Protein AF-A0A7W1BAA2-F1 (afdb_monomer)

pLDDT: mean 76.7, std 21.3, range [28.06, 97.31]

Foldseek 3Di:
DDDDDAAEWEDPDQPVVQVCCCVVPNWDWDDDFDADPVGFGCWTWTDDPNHIYIYGNNDNPDDQLVRVLVVDVVSVVVVVDQPPDRTDDDQPPPVWDAPPVGDTDGDDDRDD

Mean predicted aligned error: 8.98 Å

Radius of gyration: 16.95 Å; Cα contacts (8 Å, |Δi|>4): 136; chains: 1; bounding box: 46×32×40 Å

Structure (mmCIF, N/CA/C/O backbone):
data_AF-A0A7W1BAA2-F1
#
_entry.id   AF-A0A7W1BAA2-F1
#
loop_
_atom_site.group_PDB
_atom_site.id
_atom_site.type_symbol
_atom_site.label_atom_id
_atom_site.label_alt_id
_atom_site.label_comp_id
_atom_site.label_asym_id
_atom_site.label_entity_id
_atom_site.label_seq_id
_atom_site.pdbx_PDB_ins_code
_atom_site.Cartn_x
_atom_site.Cartn_y
_atom_site.Cartn_z
_atom_site.occupancy
_atom_site.B_iso_or_equiv
_atom_site.auth_seq_id
_atom_site.auth_comp_id
_atom_site.auth_asym_id
_atom_site.auth_atom_id
_atom_site.pdbx_PDB_model_num
ATOM 1 N N . MET A 1 1 ? -11.376 -19.088 19.803 1.00 48.38 1 MET A N 1
ATOM 2 C CA . MET A 1 1 ? -11.205 -18.075 18.744 1.00 48.38 1 MET A CA 1
ATOM 3 C C . MET A 1 1 ? -10.858 -18.824 17.483 1.00 48.38 1 MET A C 1
ATOM 5 O O . MET A 1 1 ? -10.013 -19.705 17.539 1.00 48.38 1 MET A O 1
ATOM 9 N N . GLU A 1 2 ? -11.580 -18.562 16.407 1.00 71.69 2 GLU A N 1
ATOM 10 C CA . GLU A 1 2 ? -11.303 -19.170 15.109 1.00 71.69 2 GLU A CA 1
ATOM 11 C C . GLU A 1 2 ? -10.049 -18.511 14.519 1.00 71.69 2 GLU A C 1
ATOM 13 O O . 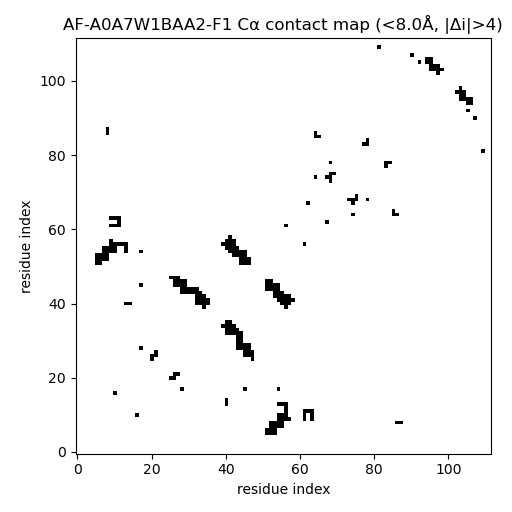GLU A 1 2 ? -9.898 -17.290 14.608 1.00 71.69 2 GLU A O 1
ATOM 18 N N . ASN A 1 3 ? -9.123 -19.304 13.980 1.00 61.62 3 ASN A N 1
ATOM 19 C CA . ASN A 1 3 ? -7.912 -18.764 13.366 1.00 61.62 3 ASN A CA 1
ATOM 20 C C . ASN A 1 3 ? -8.295 -18.033 12.073 1.00 61.62 3 ASN A C 1
ATOM 22 O O . ASN A 1 3 ? -8.891 -18.635 11.182 1.00 61.62 3 ASN A O 1
ATOM 26 N N . ARG A 1 4 ? -7.941 -16.749 11.963 1.00 75.19 4 ARG A N 1
ATOM 27 C CA . ARG A 1 4 ? -8.151 -15.933 10.759 1.00 75.19 4 ARG A CA 1
ATOM 28 C C . ARG A 1 4 ? -6.810 -15.475 10.203 1.00 75.19 4 ARG A C 1
ATOM 30 O O . ARG A 1 4 ? -5.938 -15.060 10.961 1.00 75.19 4 ARG A O 1
ATOM 37 N N . ILE A 1 5 ? -6.670 -15.530 8.883 1.00 75.19 5 ILE A N 1
ATOM 38 C CA . ILE A 1 5 ? -5.560 -14.908 8.159 1.00 75.19 5 ILE A CA 1
ATOM 39 C C . ILE A 1 5 ? -6.043 -13.523 7.740 1.00 75.19 5 ILE A C 1
ATOM 41 O O . ILE A 1 5 ? -7.055 -13.412 7.053 1.00 75.19 5 ILE A O 1
ATOM 45 N N . VAL A 1 6 ? -5.339 -12.480 8.172 1.00 83.81 6 VAL A N 1
ATOM 46 C CA . VAL A 1 6 ? -5.647 -11.091 7.817 1.00 83.81 6 VAL A CA 1
ATOM 47 C C . VAL A 1 6 ? -4.440 -10.525 7.075 1.00 83.81 6 VAL A C 1
ATOM 49 O O . VAL A 1 6 ? -3.368 -10.426 7.676 1.00 83.81 6 VAL A O 1
ATOM 52 N N . PRO A 1 7 ? -4.558 -10.198 5.777 1.00 84.12 7 PRO A N 1
ATOM 53 C CA . PRO A 1 7 ? -3.449 -9.614 5.042 1.00 84.12 7 PRO A CA 1
ATOM 54 C C . PRO A 1 7 ? -3.191 -8.187 5.534 1.00 84.12 7 PRO A C 1
ATOM 56 O O . PRO A 1 7 ? -4.124 -7.409 5.739 1.00 84.12 7 PRO A O 1
ATOM 59 N N . MET A 1 8 ? -1.912 -7.845 5.676 1.00 83.69 8 MET A N 1
ATOM 60 C CA . MET A 1 8 ? -1.448 -6.482 5.914 1.00 83.69 8 MET A CA 1
ATOM 61 C C . MET A 1 8 ? -0.684 -6.004 4.684 1.00 83.69 8 MET A C 1
ATOM 63 O O . MET A 1 8 ? 0.329 -6.594 4.311 1.00 83.69 8 MET A O 1
ATOM 67 N N . ILE A 1 9 ? -1.193 -4.958 4.040 1.00 86.44 9 ILE A N 1
ATOM 68 C CA . ILE A 1 9 ? -0.692 -4.452 2.764 1.00 86.44 9 ILE A CA 1
ATOM 69 C C . ILE A 1 9 ? -0.020 -3.103 2.994 1.00 86.44 9 ILE A C 1
ATOM 71 O O . ILE A 1 9 ? -0.605 -2.182 3.569 1.00 86.44 9 ILE A O 1
ATOM 75 N N . ALA A 1 10 ? 1.218 -2.984 2.523 1.00 86.69 10 ALA A N 1
ATOM 76 C CA . ALA A 1 10 ? 1.963 -1.744 2.603 1.00 86.69 10 ALA A CA 1
ATOM 77 C C . ALA A 1 10 ? 1.699 -0.853 1.376 1.00 86.69 10 ALA A C 1
ATOM 79 O O . ALA A 1 10 ? 1.857 -1.287 0.233 1.00 86.69 10 ALA A O 1
ATOM 80 N N . TYR A 1 11 ? 1.354 0.409 1.616 1.00 88.06 11 TYR A N 1
ATOM 81 C CA . TYR A 1 11 ? 1.168 1.446 0.602 1.00 88.06 11 TYR A CA 1
ATOM 82 C C . TYR A 1 11 ? 2.145 2.602 0.836 1.00 88.06 11 TYR A C 1
ATOM 84 O O . TYR A 1 11 ? 2.502 2.909 1.973 1.00 88.06 11 TYR A O 1
ATOM 92 N N . GLU A 1 12 ? 2.583 3.251 -0.246 1.00 88.75 12 GLU A N 1
ATOM 93 C CA . GLU A 1 12 ? 3.255 4.558 -0.152 1.00 88.75 12 GLU A CA 1
ATOM 94 C C . GLU A 1 12 ? 2.253 5.637 0.289 1.00 88.75 12 GLU A C 1
ATOM 96 O O . GLU A 1 12 ? 2.564 6.440 1.161 1.00 88.75 12 GLU A O 1
ATOM 101 N N . ASP A 1 13 ? 1.028 5.584 -0.247 1.00 91.00 13 ASP A N 1
ATOM 102 C CA . ASP A 1 13 ? -0.111 6.409 0.168 1.00 91.00 13 ASP A CA 1
ATOM 103 C C . ASP A 1 13 ? -1.241 5.530 0.745 1.00 91.00 13 ASP A C 1
ATOM 105 O O . ASP A 1 13 ? -2.166 5.130 0.030 1.00 91.00 13 ASP A O 1
ATOM 109 N N . PRO A 1 14 ? -1.174 5.176 2.040 1.00 91.06 14 PRO A N 1
ATOM 110 C CA . PRO A 1 14 ? -2.231 4.410 2.686 1.00 91.06 14 PRO A CA 1
ATOM 111 C C . PRO A 1 14 ? -3.547 5.193 2.771 1.00 91.06 14 PRO A C 1
ATOM 113 O O . PRO A 1 14 ? -4.599 4.568 2.778 1.00 91.06 14 PRO A O 1
ATOM 116 N N . ALA A 1 15 ? -3.531 6.530 2.811 1.00 93.44 15 ALA A N 1
ATOM 117 C CA . ALA A 1 15 ? -4.759 7.318 2.904 1.00 93.44 15 ALA A CA 1
ATOM 118 C C . ALA A 1 15 ? -5.578 7.224 1.609 1.00 93.44 15 ALA A C 1
ATOM 120 O O . ALA A 1 15 ? -6.767 6.906 1.668 1.00 93.44 15 ALA A O 1
ATOM 121 N N . GLY A 1 16 ? -4.929 7.410 0.456 1.00 89.62 16 GLY A N 1
ATOM 122 C CA . GLY A 1 16 ? -5.557 7.225 -0.850 1.00 89.62 16 GLY A CA 1
ATOM 123 C C . GLY A 1 16 ? -6.027 5.785 -1.078 1.00 89.62 16 GLY A C 1
ATOM 124 O O . GLY A 1 16 ? -7.106 5.564 -1.625 1.00 89.62 16 GLY A O 1
ATOM 125 N N . ALA A 1 17 ? -5.276 4.790 -0.592 1.00 88.06 17 ALA A N 1
ATOM 126 C CA . ALA A 1 17 ? -5.683 3.387 -0.678 1.00 88.06 17 ALA A CA 1
ATOM 127 C C . ALA A 1 17 ? -6.954 3.082 0.138 1.00 88.06 17 ALA A C 1
ATOM 129 O O . ALA A 1 17 ? -7.833 2.372 -0.351 1.00 88.06 17 ALA A O 1
ATOM 130 N N . LEU A 1 18 ? -7.081 3.632 1.353 1.00 89.38 18 LEU A N 1
ATOM 131 C CA . LEU A 1 18 ? -8.293 3.501 2.174 1.00 89.38 18 LEU A CA 1
ATOM 132 C C . LEU A 1 18 ? -9.513 4.111 1.467 1.00 89.38 18 LEU A C 1
ATOM 134 O O . LEU A 1 18 ? -10.560 3.468 1.388 1.00 89.38 18 LEU A O 1
ATOM 138 N N . GLU A 1 19 ? -9.370 5.323 0.923 1.00 91.88 19 GLU A N 1
ATOM 139 C CA . GLU A 1 19 ? -10.444 6.016 0.201 1.00 91.88 19 GLU A CA 1
ATOM 140 C C . GLU A 1 19 ? -10.877 5.237 -1.047 1.00 91.88 19 GLU A C 1
ATOM 142 O O . GLU A 1 19 ? -12.067 5.002 -1.261 1.00 91.88 19 GLU A O 1
ATOM 147 N N . TRP A 1 20 ? -9.915 4.764 -1.840 1.00 88.00 20 TRP A N 1
ATOM 148 C CA . TRP A 1 20 ? -10.199 3.966 -3.027 1.00 88.00 20 TRP A CA 1
ATOM 149 C C . TRP A 1 20 ? -10.898 2.646 -2.687 1.00 88.00 20 TRP A C 1
ATOM 151 O O . TRP A 1 20 ? -11.904 2.327 -3.316 1.00 88.00 20 TRP A O 1
ATOM 161 N N . LEU A 1 21 ? -10.435 1.904 -1.672 1.00 82.31 21 LEU A N 1
ATOM 162 C CA . LEU A 1 21 ? -11.085 0.658 -1.241 1.00 82.31 21 LEU A CA 1
ATOM 163 C C . LEU A 1 21 ? -12.534 0.892 -0.792 1.00 82.31 21 LEU A C 1
ATOM 165 O O . LEU A 1 21 ? -13.410 0.068 -1.070 1.00 82.31 21 LEU A O 1
ATOM 169 N N . ALA A 1 22 ? -12.797 2.016 -0.121 1.00 86.62 22 ALA A N 1
ATOM 170 C CA . ALA A 1 22 ? -14.147 2.400 0.269 1.00 86.62 22 ALA A CA 1
ATOM 171 C C . ALA A 1 22 ? -15.028 2.728 -0.946 1.00 86.62 22 ALA A C 1
ATOM 173 O O . ALA A 1 22 ? -16.153 2.238 -1.029 1.00 86.62 22 ALA A O 1
ATOM 174 N N . MET A 1 23 ? -14.526 3.514 -1.902 1.00 81.25 23 MET A N 1
ATOM 175 C CA . MET A 1 23 ? -15.299 3.925 -3.081 1.00 81.25 23 MET A CA 1
ATOM 176 C C . MET A 1 23 ? -15.518 2.794 -4.090 1.00 81.25 23 MET A C 1
ATOM 178 O O . MET A 1 23 ? -16.615 2.665 -4.624 1.00 81.25 23 MET A O 1
ATOM 182 N N . ALA A 1 24 ? -14.488 1.994 -4.367 1.00 81.06 24 ALA A N 1
ATOM 183 C CA . ALA A 1 24 ? -14.519 0.979 -5.416 1.00 81.06 24 ALA A CA 1
ATOM 184 C C . ALA A 1 24 ? -15.235 -0.306 -4.978 1.00 81.06 24 ALA A C 1
ATOM 186 O O . ALA A 1 24 ? -15.943 -0.908 -5.777 1.00 81.06 24 ALA A O 1
ATOM 187 N N . PHE A 1 25 ? -15.071 -0.716 -3.715 1.00 79.50 25 PHE A N 1
ATOM 188 C CA . PHE A 1 25 ? -15.570 -2.011 -3.229 1.00 79.50 25 PHE A CA 1
ATOM 189 C C . PHE A 1 25 ? -16.472 -1.904 -1.995 1.00 79.50 25 PHE A C 1
ATOM 191 O O . PHE A 1 25 ? -16.954 -2.918 -1.496 1.00 79.50 25 PHE A O 1
ATOM 198 N N . GLY A 1 26 ? -16.698 -0.699 -1.462 1.00 85.44 26 GLY A N 1
ATOM 199 C CA . GLY A 1 26 ? -17.565 -0.505 -0.301 1.00 85.44 26 GLY A CA 1
ATOM 200 C C . GLY A 1 26 ? -16.950 -0.936 1.033 1.00 85.44 26 GLY A C 1
ATOM 201 O O . GLY A 1 26 ? -17.696 -1.141 1.997 1.00 85.44 26 GLY A O 1
ATOM 202 N N . PHE A 1 27 ? -15.619 -1.076 1.119 1.00 88.38 27 PHE A N 1
ATOM 203 C CA . PHE A 1 27 ? -14.959 -1.293 2.408 1.00 88.38 27 PHE A CA 1
ATOM 204 C C . PHE A 1 27 ? -15.271 -0.147 3.373 1.00 88.38 27 PHE A C 1
ATOM 206 O O . PHE A 1 27 ? -15.425 1.012 2.984 1.00 88.38 27 PHE A O 1
ATOM 213 N N . ARG A 1 28 ? -15.310 -0.463 4.664 1.00 96.12 28 ARG A N 1
ATOM 214 C CA . ARG A 1 28 ? -15.471 0.531 5.727 1.00 96.12 28 ARG A CA 1
ATOM 215 C C . ARG A 1 28 ? -14.305 0.462 6.687 1.00 96.12 28 ARG A C 1
ATOM 217 O O . ARG A 1 28 ? -13.865 -0.629 7.036 1.00 96.12 28 ARG A O 1
ATOM 224 N N . GLU A 1 29 ? -13.842 1.616 7.145 1.00 96.56 29 GLU A N 1
ATOM 225 C CA . GLU A 1 29 ? -12.846 1.649 8.211 1.00 96.56 29 GLU A CA 1
ATOM 226 C C . GLU A 1 29 ? -13.375 0.983 9.474 1.00 96.56 29 GLU A C 1
ATOM 228 O O . GLU A 1 29 ? -14.520 1.186 9.891 1.00 96.56 29 GLU A O 1
ATOM 233 N N . ARG A 1 30 ? -12.502 0.191 10.090 1.00 94.88 30 ARG A N 1
ATOM 234 C CA . ARG A 1 30 ? -12.764 -0.529 11.324 1.00 94.88 30 ARG A CA 1
ATOM 235 C C . ARG A 1 30 ? -11.806 -0.031 12.398 1.00 94.88 30 ARG A C 1
ATOM 237 O O . ARG A 1 30 ? -10.598 -0.217 12.313 1.00 94.88 30 ARG A O 1
ATOM 244 N N . GLY A 1 31 ? -12.357 0.555 13.455 1.00 92.88 31 GLY A N 1
ATOM 245 C CA . GLY A 1 31 ? -11.554 1.075 14.561 1.00 92.88 31 GLY A CA 1
ATOM 246 C C . GLY A 1 31 ? -10.816 2.368 14.207 1.00 92.88 31 GLY A C 1
ATOM 247 O O . GLY A 1 31 ? -11.292 3.173 13.413 1.00 92.88 31 GLY A O 1
ATOM 248 N N . GLN A 1 32 ? -9.684 2.593 14.869 1.00 93.81 32 GLN A N 1
ATOM 249 C CA . GLN A 1 32 ? -8.892 3.813 14.743 1.00 93.81 32 GLN A CA 1
ATOM 250 C C . GLN A 1 32 ? -7.685 3.588 13.822 1.00 93.81 32 GLN A C 1
ATOM 252 O O . GLN A 1 32 ? -7.007 2.566 13.913 1.00 93.81 32 GLN A O 1
ATOM 257 N N . ARG A 1 33 ? -7.362 4.598 13.006 1.00 96.62 33 ARG A N 1
ATOM 258 C CA . ARG A 1 33 ? -6.059 4.702 12.338 1.00 96.62 33 ARG A CA 1
ATOM 259 C C . ARG A 1 33 ? -4.968 5.036 13.357 1.00 96.62 33 ARG A C 1
ATOM 261 O O . ARG A 1 33 ? -5.109 5.979 14.139 1.00 96.62 33 ARG A O 1
ATOM 268 N N . PHE A 1 34 ? -3.860 4.315 13.305 1.00 96.94 34 PHE A N 1
ATOM 269 C CA . PHE A 1 34 ? -2.649 4.658 14.039 1.00 96.94 34 PHE A CA 1
ATOM 270 C C . PHE A 1 34 ? -1.748 5.483 13.133 1.00 96.94 34 PH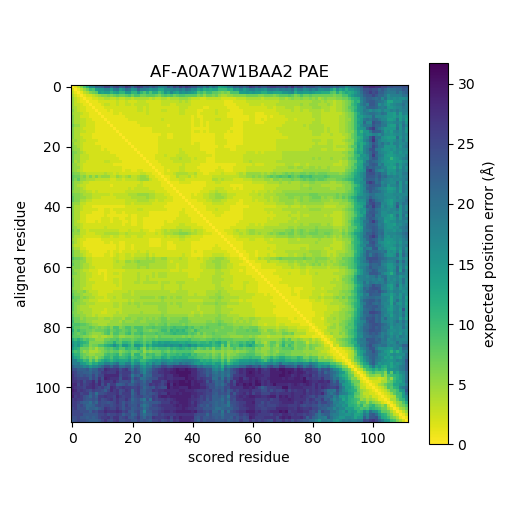E A C 1
ATOM 272 O O . PHE A 1 34 ? -1.442 5.080 12.008 1.00 96.94 34 PHE A O 1
ATOM 279 N N . THR A 1 35 ? -1.365 6.658 13.621 1.00 97.31 35 THR A N 1
ATOM 280 C CA . THR A 1 35 ? -0.590 7.636 12.863 1.00 97.31 35 THR A CA 1
ATOM 281 C C . THR A 1 35 ? 0.598 8.131 13.665 1.00 97.31 35 THR A C 1
ATOM 283 O O . THR A 1 35 ? 0.500 8.324 14.877 1.00 97.31 35 THR A O 1
ATOM 286 N N . GLU A 1 36 ? 1.693 8.396 12.970 1.00 95.44 36 GLU A N 1
ATOM 287 C CA . GLU A 1 36 ? 2.849 9.108 13.511 1.00 95.44 36 GLU A CA 1
ATOM 288 C C . GLU A 1 36 ? 2.613 10.632 13.528 1.00 95.44 36 GLU A C 1
ATOM 290 O O . GLU A 1 36 ? 1.691 11.123 12.866 1.00 95.44 36 GLU A O 1
ATOM 295 N N . PRO A 1 37 ? 3.444 11.417 14.246 1.00 96.12 37 PRO A N 1
ATOM 296 C CA . PRO A 1 37 ? 3.342 12.880 14.270 1.00 96.12 37 PRO A CA 1
ATOM 297 C C . PRO A 1 37 ? 3.462 13.558 12.897 1.00 96.12 37 PRO A C 1
ATOM 299 O O . PRO A 1 37 ? 2.987 14.679 12.729 1.00 96.12 37 PRO A O 1
ATOM 302 N N . ASP A 1 38 ? 4.094 12.897 11.925 1.00 92.44 38 ASP A N 1
ATOM 303 C CA . ASP A 1 38 ? 4.230 13.362 10.539 1.00 92.44 38 ASP A CA 1
ATOM 304 C C . ASP A 1 38 ? 2.991 13.064 9.667 1.00 92.44 38 ASP A C 1
ATOM 306 O O . ASP A 1 38 ? 2.960 13.427 8.493 1.00 92.44 38 ASP A O 1
ATOM 310 N N . GLY A 1 39 ? 1.959 12.429 10.235 1.00 92.88 39 GLY A N 1
ATOM 311 C CA . GLY A 1 39 ? 0.725 12.054 9.545 1.00 92.88 39 GLY A CA 1
ATOM 312 C C . GLY A 1 39 ? 0.777 10.695 8.840 1.00 92.88 39 GLY A C 1
ATOM 313 O O . GLY A 1 39 ? -0.238 10.262 8.290 1.00 92.88 39 GLY A O 1
ATOM 314 N N . ARG A 1 40 ? 1.911 9.984 8.873 1.00 94.44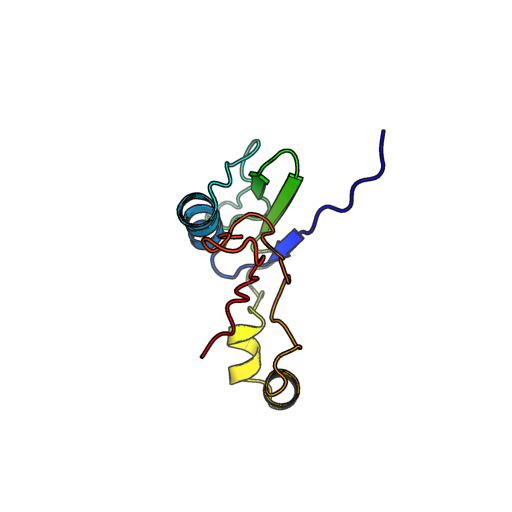 40 ARG A N 1
ATOM 315 C CA . ARG A 1 40 ? 2.045 8.647 8.285 1.00 94.44 40 ARG A CA 1
ATOM 316 C C . ARG A 1 40 ? 1.139 7.651 9.001 1.00 94.44 40 ARG A C 1
ATOM 318 O O . ARG A 1 40 ? 1.223 7.495 10.217 1.00 94.44 40 ARG A O 1
ATOM 325 N N . ILE A 1 41 ? 0.309 6.934 8.245 1.00 97.00 41 ILE A N 1
ATOM 326 C CA . ILE A 1 41 ? -0.550 5.867 8.776 1.00 97.00 41 ILE A CA 1
ATOM 327 C C . ILE A 1 41 ? 0.291 4.598 8.938 1.00 97.00 41 ILE A C 1
ATOM 329 O O . ILE A 1 41 ? 0.683 3.985 7.948 1.00 97.00 41 ILE A O 1
ATOM 333 N N . THR A 1 42 ? 0.562 4.186 10.174 1.00 95.75 42 THR A N 1
ATOM 334 C CA . THR A 1 42 ? 1.325 2.965 10.488 1.00 95.75 42 THR A CA 1
ATOM 335 C C . THR A 1 42 ? 0.444 1.731 10.611 1.00 95.75 42 THR A C 1
ATOM 337 O O . THR A 1 42 ? 0.945 0.617 10.471 1.00 95.75 42 THR A O 1
ATOM 340 N N . HIS A 1 43 ? -0.859 1.920 10.831 1.00 96.56 43 HIS A N 1
ATOM 341 C CA . HIS A 1 43 ? -1.861 0.857 10.817 1.00 96.56 43 HIS A CA 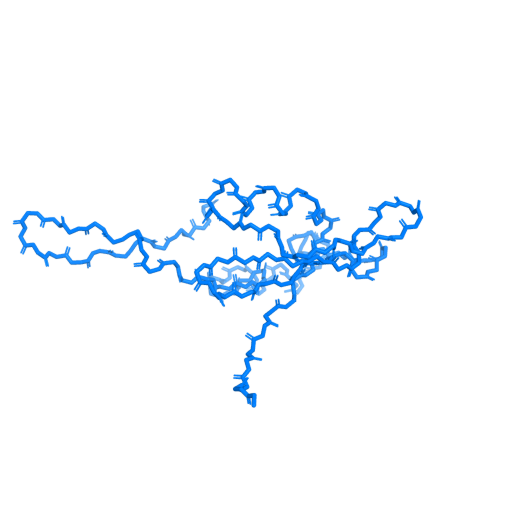1
ATOM 342 C C . HIS A 1 43 ? -3.259 1.436 10.605 1.00 96.56 43 HIS A C 1
ATOM 344 O O . HIS A 1 43 ? -3.660 2.384 11.279 1.00 96.56 43 HIS A O 1
ATOM 350 N N . ALA A 1 44 ? -4.021 0.838 9.704 1.00 96.62 44 ALA A N 1
ATOM 351 C CA . ALA A 1 44 ? -5.447 1.057 9.534 1.00 96.62 44 ALA A CA 1
ATOM 352 C C . ALA A 1 44 ? -6.107 -0.265 9.147 1.00 96.62 44 ALA A C 1
ATOM 354 O O . ALA A 1 44 ? -5.485 -1.107 8.501 1.00 96.62 44 ALA A O 1
ATOM 355 N N . GLU A 1 45 ? -7.366 -0.446 9.523 1.00 96.19 45 GLU A N 1
ATOM 356 C CA . GLU A 1 45 ? -8.128 -1.645 9.186 1.00 96.19 45 GLU A CA 1
ATOM 357 C C . GLU A 1 45 ? -9.349 -1.270 8.362 1.00 96.19 45 GLU A C 1
ATOM 359 O O . GLU A 1 45 ? -10.042 -0.296 8.660 1.00 96.19 45 GLU A O 1
ATOM 364 N N . MET A 1 46 ? -9.626 -2.081 7.349 1.00 92.94 46 MET A N 1
ATOM 365 C CA . MET A 1 46 ? -10.817 -1.984 6.519 1.00 92.94 46 MET A CA 1
ATOM 366 C C . MET A 1 46 ? -11.577 -3.302 6.588 1.00 92.94 46 MET A C 1
ATOM 368 O O . MET A 1 46 ? -10.974 -4.375 6.539 1.00 92.94 46 MET A O 1
ATOM 372 N N . GLU A 1 47 ? -12.900 -3.227 6.673 1.00 93.62 47 GLU A N 1
ATOM 373 C CA . GLU A 1 47 ? -13.797 -4.377 6.708 1.00 93.62 47 GLU A CA 1
ATOM 374 C C . GLU A 1 47 ? -14.745 -4.386 5.502 1.00 93.62 47 GLU A C 1
ATOM 376 O O . GLU A 1 47 ? -15.311 -3.355 5.132 1.00 93.62 47 GLU A O 1
ATOM 381 N N . LEU A 1 48 ? -14.951 -5.571 4.925 1.00 86.69 48 LEU A N 1
ATOM 382 C CA . LEU A 1 48 ? -15.979 -5.857 3.925 1.00 86.69 48 LEU A CA 1
ATOM 383 C C . LEU A 1 48 ? -16.549 -7.256 4.184 1.00 86.69 48 LEU A C 1
ATOM 385 O O . LEU A 1 48 ? -15.802 -8.231 4.261 1.00 86.69 48 LEU A O 1
ATOM 389 N N . GLY A 1 49 ? -17.870 -7.362 4.353 1.00 86.69 49 GLY A N 1
ATOM 390 C CA . GLY A 1 49 ? -18.551 -8.654 4.525 1.00 86.69 49 GLY A CA 1
ATOM 391 C C . GLY A 1 49 ? -18.020 -9.508 5.688 1.00 86.69 49 GLY A C 1
ATOM 392 O O . GLY A 1 49 ? -17.967 -10.729 5.575 1.00 86.69 49 GLY A O 1
ATOM 393 N N . GLY A 1 50 ? -17.567 -8.887 6.785 1.00 86.44 50 GLY A N 1
ATOM 394 C CA . GLY A 1 50 ? -16.978 -9.580 7.940 1.00 86.44 50 GLY A CA 1
ATOM 395 C C . GLY A 1 50 ? -15.515 -10.018 7.769 1.00 86.44 50 GLY A C 1
ATOM 396 O O . GLY A 1 50 ? -14.936 -10.582 8.705 1.00 86.44 50 GLY A O 1
ATOM 397 N N . SER A 1 51 ? -14.912 -9.750 6.607 1.00 85.38 51 SER A N 1
ATOM 398 C CA . SER A 1 51 ? -13.480 -9.926 6.339 1.00 85.38 51 SER A CA 1
ATOM 399 C C . SER A 1 51 ? -12.726 -8.629 6.589 1.00 85.38 51 SER A C 1
ATOM 401 O O . SER A 1 51 ? -13.244 -7.551 6.314 1.00 85.38 51 SER A O 1
ATOM 403 N N . VAL A 1 52 ? -11.494 -8.733 7.087 1.00 89.25 52 VAL A N 1
ATOM 404 C CA . VAL A 1 52 ? -10.645 -7.579 7.407 1.00 89.25 52 VAL A CA 1
ATOM 405 C C . VAL A 1 52 ? -9.403 -7.601 6.526 1.00 89.25 52 VAL A C 1
ATOM 407 O O . VAL A 1 52 ? -8.825 -8.663 6.293 1.00 89.25 52 VAL A O 1
ATOM 410 N N . VAL A 1 53 ? -8.978 -6.422 6.083 1.00 89.44 53 VAL A N 1
ATOM 411 C CA . VAL A 1 53 ? -7.640 -6.166 5.543 1.00 89.44 53 VAL A CA 1
ATOM 412 C C . VAL A 1 53 ? -6.990 -5.046 6.348 1.00 89.44 53 VAL A C 1
ATOM 414 O O . VAL A 1 53 ? -7.667 -4.139 6.833 1.00 89.44 53 VAL A O 1
ATOM 417 N N . MET A 1 54 ? -5.674 -5.114 6.507 1.00 92.88 54 MET A N 1
ATOM 418 C CA . MET A 1 54 ? -4.886 -4.092 7.192 1.00 92.88 54 MET A CA 1
ATOM 419 C C . MET A 1 54 ? -4.043 -3.325 6.174 1.00 92.88 54 MET A C 1
ATOM 421 O O . MET A 1 54 ? -3.518 -3.912 5.228 1.00 92.88 54 MET A O 1
ATOM 425 N N . LEU A 1 55 ? -3.918 -2.015 6.357 1.00 91.69 55 LEU A N 1
ATOM 426 C CA . LEU A 1 55 ? -3.134 -1.122 5.510 1.00 91.69 55 LEU A CA 1
ATOM 427 C C . LEU A 1 55 ? -2.145 -0.326 6.358 1.00 91.69 55 LEU A C 1
ATOM 429 O O . LEU A 1 55 ? -2.462 0.095 7.469 1.00 91.69 55 LEU A O 1
ATOM 433 N N . ALA A 1 56 ? -0.952 -0.089 5.821 1.00 90.75 56 ALA A N 1
ATOM 434 C CA . ALA A 1 56 ? 0.067 0.718 6.483 1.00 90.75 56 ALA A CA 1
ATOM 435 C C . ALA A 1 56 ? 1.038 1.348 5.486 1.00 90.75 56 ALA A C 1
ATOM 437 O O . ALA A 1 56 ? 1.256 0.825 4.400 1.00 90.75 56 ALA A O 1
ATOM 438 N N . ASN A 1 57 ? 1.711 2.412 5.901 1.00 93.38 57 ASN A N 1
ATOM 439 C CA . ASN A 1 57 ? 3.025 2.773 5.397 1.00 93.38 57 ASN A CA 1
ATOM 440 C C . ASN A 1 57 ? 4.050 2.424 6.494 1.00 93.38 57 ASN A C 1
ATOM 442 O O . ASN A 1 57 ? 4.207 3.190 7.450 1.00 93.38 57 ASN A O 1
ATOM 446 N N . PRO A 1 58 ? 4.690 1.238 6.432 1.00 82.38 58 PRO A N 1
ATOM 447 C CA . PRO A 1 58 ? 5.379 0.647 7.583 1.00 82.38 58 PRO A CA 1
ATOM 448 C C . PRO A 1 58 ? 6.639 1.419 7.983 1.00 82.38 58 PRO A C 1
ATOM 450 O O . PRO A 1 58 ? 6.934 1.551 9.172 1.00 82.38 58 PRO A O 1
ATOM 453 N N . THR A 1 59 ? 7.348 1.996 7.012 1.00 90.75 59 THR A N 1
ATOM 454 C CA . THR A 1 59 ? 8.529 2.840 7.225 1.00 90.75 59 THR A CA 1
ATOM 455 C C . THR A 1 59 ? 8.535 4.002 6.226 1.00 90.75 59 THR A C 1
ATOM 457 O O . THR A 1 59 ? 7.943 3.867 5.152 1.00 90.75 59 THR A O 1
ATOM 460 N N . PRO A 1 60 ? 9.237 5.112 6.525 1.00 89.62 60 PRO A N 1
ATOM 461 C CA . PRO A 1 60 ? 9.457 6.188 5.553 1.00 89.62 60 PRO A CA 1
ATOM 462 C C . PRO A 1 60 ? 10.217 5.733 4.296 1.00 89.62 60 PRO A C 1
ATOM 464 O O . PRO A 1 60 ? 10.068 6.330 3.235 1.00 89.62 60 PRO A O 1
ATOM 467 N N . ASP A 1 61 ? 11.010 4.665 4.414 1.00 92.62 61 ASP A N 1
ATOM 468 C CA . ASP A 1 61 ? 11.811 4.101 3.321 1.00 92.62 61 ASP A CA 1
ATOM 469 C C . ASP A 1 61 ? 11.033 3.101 2.451 1.00 92.62 61 ASP A C 1
ATOM 471 O O . ASP A 1 61 ? 11.587 2.542 1.503 1.00 92.62 61 ASP A O 1
ATOM 475 N N . TYR A 1 62 ? 9.766 2.817 2.780 1.00 89.38 62 TYR A N 1
ATOM 476 C CA . TYR A 1 62 ? 8.972 1.863 2.017 1.00 89.38 62 TYR A CA 1
ATOM 477 C C . TYR A 1 62 ? 8.769 2.352 0.581 1.00 89.38 62 TYR A C 1
ATOM 479 O O . TYR A 1 62 ? 8.241 3.437 0.337 1.00 89.38 62 TYR A O 1
ATOM 487 N N . GLN A 1 63 ? 9.138 1.495 -0.367 1.00 88.69 63 GLN A N 1
ATOM 488 C CA . GLN A 1 63 ? 8.888 1.670 -1.787 1.00 88.69 63 GLN A CA 1
ATOM 489 C C . GLN A 1 63 ? 7.897 0.599 -2.244 1.00 88.69 63 GLN A C 1
ATOM 491 O O . GLN A 1 63 ? 8.115 -0.594 -2.029 1.00 88.69 63 GLN A O 1
ATOM 496 N N . SER A 1 64 ? 6.820 1.019 -2.899 1.00 86.25 64 SER A N 1
ATOM 497 C CA . SER A 1 64 ? 5.842 0.111 -3.494 1.00 86.25 64 SER A CA 1
ATOM 498 C C . SER A 1 64 ? 6.506 -0.785 -4.550 1.00 86.25 64 SER A C 1
ATOM 500 O O . SER A 1 64 ? 7.399 -0.318 -5.267 1.00 86.25 64 SER A O 1
ATOM 502 N N . PRO A 1 65 ? 6.054 -2.042 -4.730 1.00 83.38 65 PRO A N 1
ATOM 503 C CA . PRO A 1 65 ? 6.585 -2.918 -5.776 1.00 83.38 65 PRO A CA 1
ATOM 504 C C . PRO A 1 65 ? 6.504 -2.283 -7.173 1.00 83.38 65 PRO A C 1
ATOM 506 O O . PRO A 1 65 ? 7.483 -2.313 -7.925 1.00 83.38 65 PRO A O 1
ATOM 509 N N . ARG A 1 66 ? 5.392 -1.582 -7.456 1.00 81.94 66 ARG A N 1
ATOM 510 C CA . ARG A 1 66 ? 5.1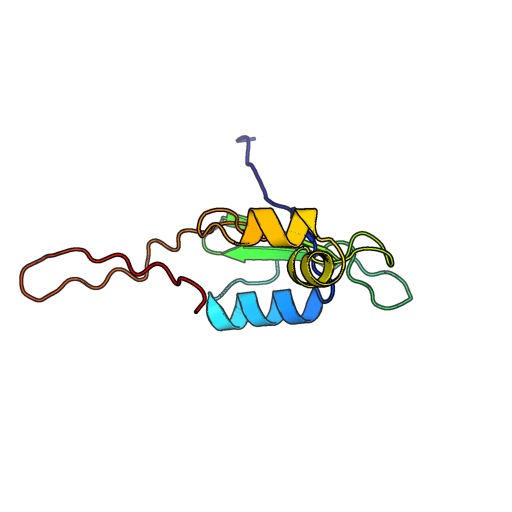97 -0.808 -8.688 1.00 81.94 66 ARG A CA 1
ATOM 511 C C . ARG A 1 66 ? 6.320 0.201 -8.915 1.00 81.94 66 ARG A C 1
ATOM 513 O O . ARG A 1 66 ? 6.852 0.250 -10.012 1.00 81.94 66 ARG A O 1
ATOM 520 N N . ARG A 1 67 ? 6.694 1.002 -7.913 1.00 85.12 67 ARG A N 1
ATOM 521 C CA . ARG A 1 67 ? 7.783 1.983 -8.054 1.00 85.12 67 ARG A CA 1
ATOM 522 C C . ARG A 1 67 ? 9.156 1.309 -8.046 1.00 85.12 67 ARG A C 1
ATOM 524 O O . ARG A 1 67 ? 10.081 1.771 -8.708 1.00 85.12 67 ARG A O 1
ATOM 531 N N . HIS A 1 68 ? 9.316 0.218 -7.300 1.00 87.75 68 HIS A N 1
ATOM 532 C CA . HIS A 1 68 ? 10.586 -0.497 -7.203 1.00 87.75 68 HIS A CA 1
ATOM 533 C C . HIS A 1 68 ? 11.005 -1.130 -8.542 1.00 87.75 68 HIS A C 1
ATOM 535 O O . HIS A 1 68 ? 12.193 -1.157 -8.870 1.00 87.75 68 HIS A O 1
ATOM 541 N N . ARG A 1 69 ? 10.0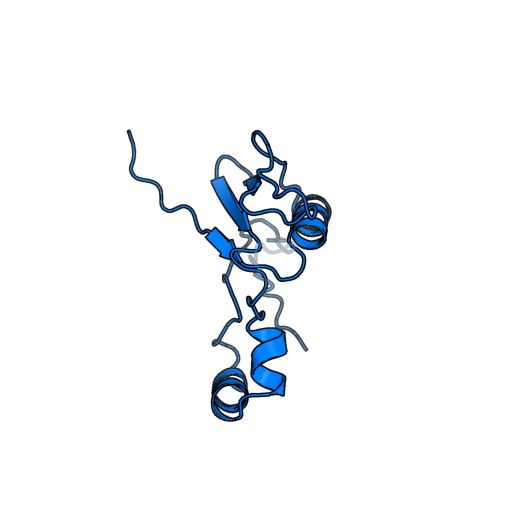46 -1.562 -9.372 1.00 86.31 69 ARG A N 1
ATOM 542 C CA . ARG A 1 69 ? 10.327 -2.111 -10.713 1.00 86.31 69 ARG A CA 1
ATOM 543 C C . ARG A 1 69 ? 10.951 -1.103 -11.683 1.00 86.31 69 ARG A C 1
ATOM 545 O O . ARG 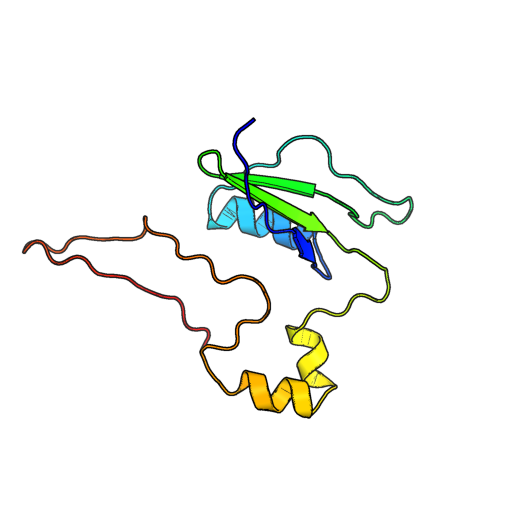A 1 69 ? 11.650 -1.498 -12.619 1.00 86.31 69 ARG A O 1
ATOM 552 N N . ASP A 1 70 ? 10.723 0.191 -11.464 1.00 87.88 70 ASP A N 1
ATOM 553 C CA . ASP A 1 70 ? 11.276 1.242 -12.320 1.00 87.88 70 ASP A CA 1
ATOM 554 C C . ASP A 1 70 ? 12.790 1.368 -12.135 1.00 87.88 70 ASP A C 1
ATOM 556 O O . ASP A 1 70 ? 13.498 1.722 -13.076 1.00 87.88 70 ASP A O 1
ATOM 560 N N . VAL A 1 71 ? 13.296 1.008 -10.952 1.00 93.94 71 VAL A N 1
ATOM 561 C CA . VAL A 1 71 ? 14.706 1.169 -10.568 1.00 93.94 71 VAL A CA 1
ATOM 562 C C . VAL A 1 71 ? 15.470 -0.152 -10.425 1.00 93.94 71 VAL A C 1
ATOM 564 O O . VAL A 1 71 ? 16.690 -0.127 -10.291 1.00 93.94 71 VAL A O 1
ATOM 567 N N . CYS A 1 72 ? 14.790 -1.301 -10.469 1.00 93.69 72 CYS A N 1
ATOM 568 C CA . CYS A 1 72 ? 15.403 -2.623 -10.326 1.00 93.69 72 CYS A CA 1
ATOM 569 C C . CYS A 1 72 ? 15.121 -3.507 -11.548 1.00 93.69 72 CYS A C 1
ATOM 571 O O . CYS A 1 72 ? 13.978 -3.885 -11.806 1.00 93.69 72 CYS A O 1
ATOM 573 N N . GLU A 1 73 ? 16.173 -3.885 -12.283 1.00 96.44 73 GLU A N 1
ATOM 574 C CA . GLU A 1 73 ? 16.061 -4.721 -13.490 1.00 96.44 73 GLU A CA 1
ATOM 575 C C . GLU A 1 73 ? 15.449 -6.097 -13.200 1.00 96.44 73 GLU A C 1
ATOM 577 O O . GLU A 1 73 ? 14.576 -6.550 -13.940 1.00 96.44 73 GLU A O 1
ATOM 582 N N . GLN A 1 74 ? 15.834 -6.733 -12.090 1.00 94.31 74 GLN A N 1
ATOM 583 C CA . GLN A 1 74 ? 15.270 -8.023 -11.685 1.00 94.31 74 GLN A CA 1
ATOM 584 C C . GLN A 1 74 ? 13.767 -7.899 -11.400 1.00 94.31 74 GLN A C 1
ATOM 586 O O . GLN A 1 74 ? 12.974 -8.719 -11.872 1.00 94.31 74 GLN A O 1
ATOM 591 N N . THR A 1 75 ? 13.371 -6.832 -10.693 1.00 87.06 75 THR A N 1
ATOM 592 C CA . THR A 1 75 ? 11.965 -6.543 -10.387 1.00 87.06 75 THR A CA 1
ATOM 593 C C . THR A 1 75 ? 11.177 -6.136 -11.635 1.00 87.06 75 THR A C 1
ATOM 595 O O . THR A 1 75 ? 9.968 -6.305 -11.727 1.00 87.06 75 THR A O 1
ATOM 598 N N . ARG A 1 76 ? 11.840 -5.609 -12.659 1.00 89.00 76 ARG A N 1
ATOM 599 C CA . ARG A 1 76 ? 11.198 -5.365 -13.948 1.00 89.00 76 ARG A CA 1
ATOM 600 C C . ARG A 1 76 ? 10.941 -6.670 -14.695 1.00 89.00 76 ARG A C 1
ATOM 602 O O . ARG A 1 76 ? 9.848 -6.849 -15.229 1.00 89.00 76 ARG A O 1
ATOM 609 N N . ALA A 1 77 ? 11.930 -7.563 -14.705 1.00 91.44 77 ALA A N 1
ATOM 610 C CA . ALA A 1 77 ? 11.914 -8.800 -15.475 1.00 91.44 77 ALA A CA 1
ATOM 611 C C . ALA A 1 77 ? 10.810 -9.765 -15.021 1.00 91.44 77 ALA A C 1
ATOM 613 O O . ALA A 1 77 ? 10.016 -10.207 -15.849 1.00 91.44 77 ALA A O 1
ATOM 614 N N . TRP A 1 78 ? 10.696 -10.064 -13.724 1.00 85.81 78 TRP A N 1
ATOM 615 C CA . TRP A 1 78 ? 9.661 -10.987 -13.225 1.00 85.81 78 TRP A CA 1
ATOM 616 C C . TRP A 1 78 ? 8.220 -10.446 -13.376 1.00 85.81 78 TRP A C 1
ATOM 618 O O . TRP A 1 78 ? 7.301 -11.225 -13.599 1.00 85.81 78 TRP A O 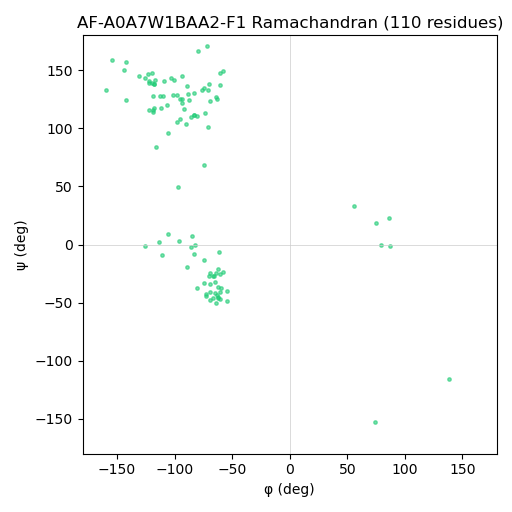1
ATOM 628 N N . SER A 1 79 ? 8.022 -9.123 -13.390 1.00 81.44 79 SER A N 1
ATOM 629 C CA . SER A 1 79 ? 6.720 -8.460 -13.530 1.00 81.44 79 SER A CA 1
ATOM 630 C C . SER A 1 79 ? 6.315 -8.304 -15.004 1.00 81.44 79 SER A C 1
ATOM 632 O O . SER A 1 79 ? 5.350 -7.610 -15.316 1.00 81.44 79 SER A O 1
ATOM 634 N N . SER A 1 80 ? 7.073 -8.899 -15.935 1.00 83.88 80 SER A N 1
ATOM 635 C CA . SER A 1 80 ? 6.622 -9.124 -17.318 1.00 83.88 80 SER A CA 1
ATOM 636 C C . SER A 1 80 ? 5.605 -10.266 -17.414 1.00 83.88 80 SER A C 1
ATOM 638 O O . SER A 1 80 ? 4.949 -10.438 -18.439 1.00 83.88 80 SER A O 1
ATOM 640 N N . VAL A 1 81 ? 5.479 -11.050 -16.343 1.00 81.56 81 VAL A N 1
ATOM 641 C CA . VAL A 1 81 ? 4.624 -12.222 -16.263 1.00 81.56 81 VAL A CA 1
ATOM 642 C C . VAL A 1 81 ? 3.277 -11.846 -15.626 1.00 81.56 81 VAL A C 1
ATOM 644 O O . VAL A 1 81 ? 3.276 -11.366 -14.493 1.00 81.56 81 VAL A O 1
ATOM 647 N N . PRO A 1 82 ? 2.124 -12.117 -16.275 1.00 73.19 82 PRO A N 1
ATOM 648 C CA . PRO A 1 82 ? 0.810 -11.643 -15.811 1.00 73.19 82 PRO A CA 1
ATOM 649 C C . PRO A 1 82 ? 0.355 -12.151 -14.435 1.00 73.19 82 PRO A C 1
ATOM 651 O O . PRO A 1 82 ? -0.516 -11.553 -13.815 1.00 73.19 82 PRO A O 1
ATOM 654 N N . TYR A 1 83 ? 0.909 -13.268 -13.959 1.00 70.69 83 TYR A N 1
ATOM 655 C CA . TYR A 1 83 ? 0.554 -13.871 -12.669 1.00 70.69 83 TYR A CA 1
ATOM 656 C C . TYR A 1 83 ? 1.496 -13.474 -11.519 1.00 70.69 83 TYR A C 1
ATOM 658 O O . TYR A 1 83 ? 1.318 -13.946 -10.397 1.00 70.69 83 TYR A O 1
ATOM 666 N N . VAL A 1 84 ? 2.484 -12.606 -11.769 1.00 72.94 84 VAL A N 1
ATOM 667 C CA . VAL A 1 84 ? 3.245 -11.930 -10.709 1.00 72.94 84 VAL A CA 1
ATOM 668 C C . VAL A 1 84 ? 2.519 -10.627 -10.385 1.00 72.94 84 VAL A C 1
ATOM 670 O O . VAL A 1 84 ? 2.574 -9.671 -11.153 1.00 72.94 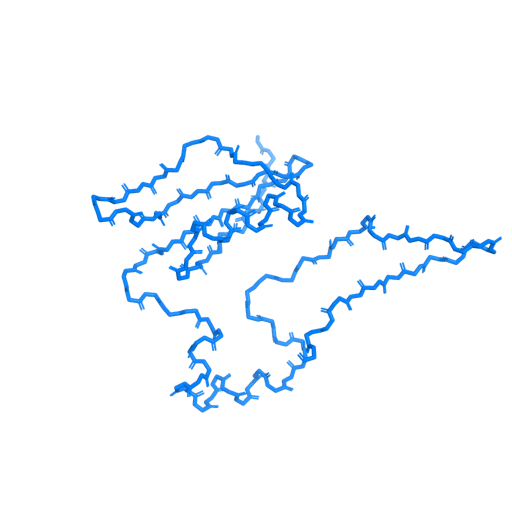84 VAL A O 1
ATOM 673 N N . ILE A 1 85 ? 1.800 -10.617 -9.262 1.00 64.69 85 ILE A N 1
ATOM 674 C CA . ILE A 1 85 ? 0.962 -9.490 -8.836 1.00 64.69 85 ILE A CA 1
ATOM 675 C C . ILE A 1 85 ? 1.689 -8.689 -7.761 1.00 64.69 85 ILE A C 1
ATOM 677 O O . ILE A 1 85 ? 2.129 -9.235 -6.749 1.00 64.69 85 ILE A O 1
ATOM 681 N N . ASP A 1 86 ? 1.765 -7.378 -7.974 1.00 63.66 86 ASP A N 1
ATOM 682 C CA . ASP A 1 86 ? 2.368 -6.403 -7.067 1.00 63.66 86 ASP A CA 1
ATOM 683 C C . ASP A 1 86 ? 1.455 -6.146 -5.849 1.00 63.66 86 ASP A C 1
ATOM 685 O O . ASP A 1 86 ? 0.871 -5.073 -5.701 1.00 63.66 86 ASP A O 1
ATOM 689 N N . GLY A 1 87 ? 1.302 -7.146 -4.974 1.00 63.94 87 GLY A N 1
ATOM 690 C CA . GLY A 1 87 ? 0.538 -7.031 -3.730 1.00 63.94 87 GLY A CA 1
ATOM 691 C C . GLY A 1 87 ? -0.324 -8.252 -3.430 1.00 63.94 87 GLY A C 1
ATOM 692 O O . GLY A 1 87 ? 0.188 -9.336 -3.158 1.00 63.94 87 GLY A O 1
ATOM 693 N N . LEU A 1 88 ? -1.643 -8.057 -3.427 1.00 65.38 88 LEU A N 1
ATOM 694 C CA . LEU A 1 88 ? -2.635 -9.075 -3.091 1.00 65.38 88 LEU A CA 1
ATOM 695 C C . LEU A 1 88 ? -3.552 -9.324 -4.291 1.00 65.38 88 LEU A C 1
ATOM 697 O O . LEU A 1 88 ? -4.154 -8.388 -4.811 1.00 65.38 88 LEU A O 1
ATOM 701 N N . LEU A 1 89 ? -3.703 -10.590 -4.688 1.00 63.94 89 LEU A N 1
ATOM 702 C CA . LEU A 1 89 ? -4.756 -11.001 -5.614 1.00 63.94 89 LEU A CA 1
ATOM 703 C C . LEU A 1 89 ? -6.046 -11.230 -4.829 1.00 63.94 89 LEU A C 1
ATOM 705 O O . LEU A 1 89 ? -6.139 -12.178 -4.049 1.00 63.94 89 LEU A O 1
ATOM 709 N N . VAL A 1 90 ? -7.035 -10.368 -5.046 1.00 61.19 90 VAL A N 1
ATOM 710 C CA . VAL A 1 90 ? -8.381 -10.536 -4.496 1.00 61.19 90 VAL A CA 1
ATOM 711 C C . VAL A 1 90 ? -9.306 -10.953 -5.628 1.00 61.19 90 VAL A C 1
ATOM 713 O O . VAL A 1 90 ? -9.472 -10.221 -6.600 1.00 61.19 90 VAL A O 1
ATOM 716 N N . PHE A 1 91 ? -9.920 -12.125 -5.493 1.00 58.03 91 PHE A N 1
ATOM 717 C CA . PHE A 1 91 ? -11.043 -12.509 -6.338 1.00 58.03 91 PHE A CA 1
ATOM 718 C C . PHE A 1 91 ? -12.316 -11.941 -5.715 1.00 58.03 91 PHE A C 1
ATOM 720 O O . PHE A 1 91 ? -12.735 -12.386 -4.646 1.00 58.03 91 PHE A O 1
ATOM 727 N N . VAL A 1 92 ? -12.913 -10.944 -6.363 1.00 53.56 92 VAL A N 1
ATOM 728 C CA . VAL A 1 92 ? -14.253 -10.469 -6.012 1.00 53.56 92 VAL A CA 1
ATOM 729 C C . VAL A 1 92 ? -15.238 -11.393 -6.719 1.00 53.56 92 VAL A C 1
ATOM 731 O O . VAL A 1 92 ? -15.277 -11.444 -7.943 1.00 53.56 92 VAL A O 1
ATOM 734 N N . VAL A 1 93 ? -15.966 -12.195 -5.943 1.00 54.12 93 VAL A N 1
ATOM 735 C CA . VAL A 1 93 ? -16.843 -13.259 -6.468 1.00 54.12 93 VAL A CA 1
ATOM 736 C C . VAL A 1 93 ? -18.213 -12.714 -6.896 1.00 54.12 93 VAL A C 1
ATOM 738 O O . VAL A 1 93 ? -18.967 -13.430 -7.543 1.00 54.12 93 VAL A O 1
ATOM 741 N N . ASP A 1 94 ? -18.513 -11.447 -6.597 1.00 49.31 94 ASP A N 1
ATOM 742 C CA . ASP A 1 94 ? -19.866 -10.889 -6.720 1.00 49.31 94 ASP A CA 1
ATOM 743 C C . ASP A 1 94 ? -20.083 -9.949 -7.922 1.00 49.31 94 ASP A C 1
ATOM 745 O O . ASP A 1 94 ? -21.158 -9.374 -8.033 1.00 49.31 94 ASP A O 1
ATOM 749 N N . ASP A 1 95 ? -19.133 -9.843 -8.859 1.00 46.19 95 ASP A N 1
ATOM 750 C CA . ASP A 1 95 ? -19.397 -9.274 -10.200 1.00 46.19 95 ASP A CA 1
ATOM 751 C C . ASP A 1 95 ? -19.664 -10.411 -11.209 1.00 46.19 95 ASP A C 1
ATOM 753 O O . ASP A 1 95 ? -19.034 -10.542 -12.260 1.00 46.19 95 ASP A O 1
ATOM 757 N N . VAL A 1 96 ? -20.557 -11.326 -10.820 1.00 42.53 96 VAL A N 1
ATOM 758 C CA . VAL A 1 96 ? -21.053 -12.409 -11.677 1.00 42.53 96 VAL A CA 1
ATOM 759 C C . VAL A 1 96 ? -22.392 -11.958 -12.233 1.00 42.53 96 VAL A C 1
ATOM 761 O O . VAL A 1 96 ? -23.390 -11.966 -11.517 1.00 42.53 96 VAL A O 1
ATOM 764 N N . ASP A 1 97 ? -22.406 -11.583 -13.508 1.00 39.59 97 ASP A N 1
ATOM 765 C CA . ASP A 1 97 ? -23.646 -11.437 -14.266 1.00 39.59 97 ASP A CA 1
ATOM 766 C C . ASP A 1 97 ? -23.982 -12.788 -14.920 1.00 39.59 97 ASP A C 1
ATOM 768 O O . ASP A 1 97 ? -23.099 -13.492 -15.432 1.00 39.59 97 ASP A O 1
ATOM 772 N N . GLU A 1 98 ? -25.253 -13.174 -14.864 1.00 34.34 98 GLU A N 1
ATOM 773 C CA . GLU A 1 98 ? -25.785 -14.343 -15.567 1.00 34.34 98 GLU A CA 1
ATOM 774 C C . GLU A 1 98 ? -26.444 -13.858 -16.858 1.00 34.34 98 GLU A C 1
ATOM 776 O O . GLU A 1 98 ? -27.276 -12.949 -16.840 1.00 34.34 98 GLU A O 1
ATOM 781 N N . ASP A 1 99 ? -26.087 -14.450 -17.999 1.00 35.72 99 ASP A N 1
ATOM 782 C CA . ASP A 1 99 ? -26.839 -14.182 -19.223 1.00 35.72 99 ASP A CA 1
ATOM 783 C C . ASP A 1 99 ? -28.225 -14.850 -19.184 1.00 35.72 99 ASP A C 1
ATOM 785 O O . ASP A 1 99 ? -28.551 -15.654 -18.308 1.00 35.72 99 ASP A O 1
ATOM 789 N N . LEU A 1 100 ? -29.065 -14.520 -20.168 1.00 28.06 100 LEU A N 1
ATOM 790 C CA . LEU A 1 100 ? -30.434 -15.038 -20.283 1.00 28.06 100 LEU A CA 1
ATOM 791 C C . LEU A 1 100 ? -30.508 -16.574 -20.452 1.00 28.06 100 LEU A C 1
ATOM 793 O O . LEU A 1 100 ? -31.612 -17.121 -20.441 1.00 28.06 100 LEU A O 1
ATOM 797 N N . GLU A 1 101 ? -29.371 -17.262 -20.603 1.00 28.72 101 GLU A N 1
ATOM 798 C CA . GLU A 1 101 ? -29.255 -18.717 -20.758 1.00 28.72 101 GLU A CA 1
ATOM 799 C C . GLU A 1 101 ? -28.543 -19.400 -19.566 1.00 28.72 101 GLU A C 1
ATOM 801 O O . GLU A 1 101 ? -28.421 -20.627 -19.539 1.00 28.72 101 GLU A O 1
ATOM 806 N N . GLY A 1 102 ? -28.164 -18.643 -18.527 1.00 29.39 102 GLY A N 1
ATOM 807 C CA . GLY A 1 102 ? -27.644 -19.171 -17.261 1.00 29.39 102 GLY A CA 1
ATOM 808 C C . GLY A 1 102 ? -26.137 -19.441 -17.242 1.00 29.39 102 GLY A C 1
ATOM 809 O O . GLY A 1 102 ? -25.665 -20.254 -16.439 1.00 29.39 102 GLY A O 1
ATOM 810 N N . HIS A 1 103 ? -25.357 -18.793 -18.109 1.00 28.06 103 HIS A N 1
ATOM 811 C CA . HIS A 1 103 ? -23.899 -18.883 -18.061 1.00 28.06 103 HIS A CA 1
ATOM 812 C C . HIS A 1 103 ? -23.314 -17.905 -17.037 1.00 28.06 103 HIS A C 1
ATOM 814 O O . HIS A 1 103 ? -23.612 -16.714 -17.049 1.00 28.06 103 HIS A O 1
ATOM 820 N N . ARG A 1 104 ? -22.437 -18.416 -16.161 1.00 29.91 104 ARG A N 1
ATOM 821 C CA . ARG A 1 104 ? -21.716 -17.617 -15.163 1.00 29.91 104 ARG A CA 1
ATOM 822 C C . ARG A 1 104 ? -20.380 -17.159 -15.728 1.00 29.91 104 ARG A C 1
ATOM 824 O O . ARG A 1 104 ? -19.508 -17.988 -15.998 1.00 29.91 104 ARG A O 1
ATOM 831 N N . TRP A 1 105 ? -20.213 -15.850 -15.856 1.00 30.94 105 TRP A N 1
ATOM 832 C CA . TRP A 1 105 ? -18.986 -15.235 -16.351 1.00 30.94 105 TRP A CA 1
ATOM 833 C C . TRP A 1 105 ? -18.171 -14.642 -15.195 1.00 30.94 105 TRP A C 1
ATOM 835 O O . TRP A 1 105 ? -18.727 -14.137 -14.225 1.00 30.94 105 TRP A O 1
ATOM 845 N N . MET A 1 106 ? -16.841 -14.736 -15.284 1.00 37.44 106 MET A N 1
ATOM 846 C CA . MET A 1 106 ? -15.904 -14.106 -14.348 1.00 37.44 106 MET A CA 1
ATOM 847 C C . MET A 1 106 ? -15.035 -13.127 -15.133 1.00 37.44 106 MET A C 1
ATOM 849 O O . MET A 1 106 ? -14.259 -13.552 -15.991 1.00 37.44 106 MET A O 1
ATOM 853 N N . PHE A 1 107 ? -15.139 -11.834 -14.836 1.00 35.41 107 PHE A N 1
ATOM 854 C CA . PHE A 1 107 ? -14.232 -10.829 -15.382 1.00 35.41 107 PHE A CA 1
ATOM 855 C C . PHE A 1 107 ? -13.108 -10.575 -14.376 1.00 35.41 107 PHE A C 1
ATOM 857 O O . PHE A 1 107 ? -13.310 -9.986 -13.320 1.00 35.41 107 PHE A O 1
ATOM 864 N N . ALA A 1 108 ? -11.903 -11.048 -14.695 1.00 36.16 108 ALA A N 1
ATOM 865 C CA . ALA A 1 108 ? -10.694 -10.632 -13.997 1.00 36.16 108 ALA A CA 1
ATOM 866 C C . ALA A 1 108 ? -10.163 -9.368 -14.680 1.00 36.16 108 ALA A C 1
ATOM 868 O O . ALA A 1 108 ? -9.908 -9.381 -15.885 1.00 36.16 108 ALA A O 1
ATOM 869 N N . GLN A 1 109 ? -9.977 -8.283 -13.928 1.00 37.12 109 GLN A N 1
ATOM 870 C CA . GLN A 1 109 ? -9.282 -7.113 -14.451 1.00 37.12 109 GLN A CA 1
ATOM 871 C C . GLN A 1 109 ? -7.791 -7.455 -14.598 1.00 37.12 109 GLN A C 1
ATOM 873 O O . GLN A 1 109 ? -7.044 -7.477 -13.621 1.00 37.12 109 GLN A O 1
ATOM 878 N N . ALA A 1 110 ? -7.360 -7.747 -15.825 1.00 35.41 110 ALA A N 1
ATOM 879 C CA . ALA A 1 110 ? -5.961 -7.621 -16.208 1.00 35.41 110 ALA A CA 1
ATOM 880 C C . ALA A 1 110 ? -5.670 -6.129 -16.419 1.00 35.41 110 ALA A C 1
ATOM 882 O O . ALA A 1 110 ? -6.462 -5.426 -17.045 1.00 35.41 110 ALA A O 1
ATOM 883 N N . ILE A 1 111 ? -4.565 -5.634 -15.863 1.00 38.53 111 ILE A N 1
ATOM 884 C CA . ILE A 1 111 ? -4.096 -4.277 -16.152 1.00 38.53 111 ILE A CA 1
ATOM 885 C C . ILE A 1 111 ? -3.514 -4.304 -17.572 1.00 38.53 111 ILE A C 1
ATOM 887 O O . ILE A 1 111 ? -2.512 -4.986 -17.792 1.00 38.53 111 ILE A O 1
ATOM 891 N N . GLU A 1 112 ? -4.163 -3.612 -18.513 1.00 33.66 112 GLU A N 1
ATOM 892 C CA . GLU A 1 112 ? -3.541 -3.189 -19.780 1.00 33.66 112 GLU A CA 1
ATOM 893 C C . GLU A 1 112 ? -2.502 -2.085 -19.542 1.00 33.66 112 GLU A C 1
ATOM 895 O O . GLU A 1 112 ? -2.763 -1.182 -18.709 1.00 33.66 112 GLU A O 1
#

Sequence (112 aa):
MENRIVPMIAYEDPAGALEWLAMAFGFRERGQRFTEPDGRITHAEMELGGSVVMLANPTPDYQSPRRHRDVCEQTRAWSSVPYVIDGLLVFVVDDVDEDLEGHRWMFAQAIE

Secondary structure (DSSP, 8-state):
-------EEE-SSHHHHHHHHHHHH--EE-SPPEE-TT--EEEEEEEETTEEEEEE---TT---HHHHHHH-HHHHHHTTSTT--SS-----TT--PBPTT-PBP-------

Solvent-accessible surface area (backbone atoms only — not comparable to full-atom values): 7167 Å² total; per-residue (Å²): 132,83,91,75,89,63,60,74,46,74,32,77,55,39,67,62,50,54,52,48,43,27,73,76,72,62,33,39,80,47,85,72,73,41,62,48,98,88,65,50,40,55,35,35,35,35,34,49,96,92,44,58,41,32,36,14,32,83,48,96,83,58,70,39,63,76,64,44,26,79,79,30,70,69,55,39,58,60,58,72,39,91,86,54,67,87,73,81,93,77,85,77,81,82,73,55,59,65,51,101,84,69,51,82,49,82,82,76,88,72,88,129

Nearest PDB structures (foldseek):
  2p7q-assembly4_C-2  TM=8.067E-01  e=5.551E-01  Listeria monocytogenes EGD-e
  2p7m-assembly4_E-3  TM=8.021E-01  e=5.551E-01  Listeria monocytogenes EGD-e
  2p7l-assembly4_B  TM=7.993E-01  e=7.683E-01  Listeria monocytogenes EGD-e
  2p7p-assembly4_B  TM=8.046E-01  e=1.135E+00  Listeria monocytogenes EGD-e
  2p7q-assembly4_A  TM=5.665E-01  e=3.522E-01  Listeria monocytogenes EGD-e